Protein AF-A0A935WCQ6-F1 (afdb_monomer_lite)

Structure (mmCIF, N/CA/C/O backbone):
data_AF-A0A935WCQ6-F1
#
_entry.id   AF-A0A935WCQ6-F1
#
loop_
_atom_site.group_PDB
_atom_site.id
_atom_site.type_symbol
_atom_site.label_atom_id
_atom_site.label_alt_id
_atom_site.label_comp_id
_atom_site.label_asym_id
_atom_site.label_entity_id
_atom_site.label_seq_id
_atom_site.pdbx_PDB_ins_code
_atom_site.Cartn_x
_atom_site.Cartn_y
_atom_site.Cartn_z
_atom_site.occupancy
_atom_site.B_iso_or_equiv
_atom_site.auth_seq_id
_atom_site.auth_comp_id
_atom_site.auth_asym_id
_atom_site.auth_atom_id
_atom_site.pdbx_PDB_model_num
ATOM 1 N N . MET A 1 1 ? 9.610 4.036 -108.859 1.00 47.00 1 MET A N 1
ATOM 2 C CA . MET A 1 1 ? 9.163 5.292 -108.217 1.00 47.00 1 MET A CA 1
ATOM 3 C C . MET A 1 1 ? 10.356 5.907 -107.504 1.00 47.00 1 MET A C 1
ATOM 5 O O . MET A 1 1 ? 10.987 5.220 -106.716 1.00 47.00 1 MET A O 1
ATOM 9 N N . ARG A 1 2 ? 10.742 7.129 -107.886 1.00 39.44 2 ARG A N 1
ATOM 10 C CA . ARG A 1 2 ? 11.932 7.849 -107.408 1.00 39.44 2 ARG A CA 1
ATOM 11 C C . ARG A 1 2 ? 11.528 8.941 -106.408 1.00 39.44 2 ARG A C 1
ATOM 13 O O . ARG A 1 2 ? 10.610 9.684 -106.721 1.00 39.44 2 ARG A O 1
ATOM 20 N N . LEU A 1 3 ? 12.337 9.046 -105.345 1.00 42.44 3 LEU A N 1
ATOM 21 C CA . LEU A 1 3 ? 12.715 10.226 -104.543 1.00 42.44 3 LEU A CA 1
ATOM 22 C C . LEU A 1 3 ? 11.645 11.016 -103.767 1.00 42.44 3 LEU A C 1
ATOM 24 O O . LEU A 1 3 ? 10.505 11.129 -104.192 1.00 42.44 3 LEU A O 1
ATOM 28 N N . VAL A 1 4 ? 12.154 11.654 -102.695 1.00 43.22 4 VAL A N 1
ATOM 29 C CA . VAL A 1 4 ? 11.660 12.796 -101.887 1.00 43.22 4 VAL A CA 1
ATOM 30 C C . VAL A 1 4 ? 11.284 12.385 -100.444 1.00 43.22 4 VAL A C 1
ATOM 32 O O . VAL A 1 4 ? 10.515 11.452 -100.288 1.00 43.22 4 VAL A O 1
ATOM 35 N N . THR A 1 5 ? 11.686 12.990 -99.313 1.00 46.62 5 THR A N 1
ATOM 36 C CA . THR A 1 5 ? 12.602 14.081 -98.897 1.00 46.62 5 THR A CA 1
ATOM 37 C C . THR A 1 5 ? 12.505 14.165 -97.348 1.00 46.62 5 THR A C 1
ATOM 39 O O . THR A 1 5 ? 11.474 13.788 -96.796 1.00 46.62 5 THR A O 1
ATOM 42 N N . ARG A 1 6 ? 13.516 14.776 -96.695 1.00 51.84 6 ARG A N 1
ATOM 43 C CA . ARG A 1 6 ? 13.564 15.379 -95.324 1.00 51.84 6 ARG A CA 1
ATOM 44 C C . ARG A 1 6 ? 14.013 14.428 -94.209 1.00 51.84 6 ARG A C 1
ATOM 46 O O . ARG A 1 6 ? 13.326 13.468 -93.915 1.00 51.84 6 ARG A O 1
ATOM 53 N N . LEU A 1 7 ? 15.180 14.553 -93.572 1.00 44.31 7 LEU A N 1
ATOM 54 C CA . LEU A 1 7 ? 16.045 15.684 -93.183 1.00 44.31 7 LEU A CA 1
ATOM 55 C C . LEU A 1 7 ? 15.440 16.610 -92.106 1.00 44.31 7 LEU A C 1
ATOM 57 O O . LEU A 1 7 ? 14.560 17.412 -92.399 1.00 44.31 7 LEU A O 1
ATOM 61 N N . ALA A 1 8 ? 16.045 16.478 -90.915 1.00 43.50 8 ALA A N 1
ATOM 62 C CA . ALA A 1 8 ? 16.167 17.378 -89.760 1.00 43.50 8 ALA A CA 1
ATOM 63 C C . ALA A 1 8 ? 14.937 17.733 -88.904 1.00 43.50 8 ALA A C 1
ATOM 65 O O . ALA A 1 8 ? 13.978 18.317 -89.387 1.00 43.50 8 ALA A O 1
ATOM 66 N N . LEU A 1 9 ? 15.072 17.487 -87.593 1.00 44.53 9 LEU A N 1
ATOM 67 C CA . LEU A 1 9 ? 14.986 18.456 -86.476 1.00 44.53 9 LEU A CA 1
ATOM 68 C C . LEU A 1 9 ? 15.260 17.656 -85.180 1.00 44.53 9 LEU A C 1
ATOM 70 O O . LEU A 1 9 ? 14.560 16.700 -84.881 1.00 44.53 9 LEU A O 1
ATOM 74 N N . ALA A 1 10 ? 16.446 17.771 -84.583 1.00 42.38 10 ALA A N 1
ATOM 75 C CA . ALA A 1 10 ? 16.829 18.787 -83.598 1.00 42.38 10 ALA A CA 1
ATOM 76 C C . ALA A 1 10 ? 16.106 18.639 -82.244 1.00 42.38 10 ALA A C 1
ATOM 78 O O . ALA A 1 10 ? 14.912 18.886 -82.143 1.00 42.38 10 ALA A O 1
ATOM 79 N N . GLY A 1 11 ? 16.898 18.343 -81.208 1.00 40.44 11 GLY A N 1
ATOM 80 C CA . GLY A 1 11 ? 16.643 18.756 -79.827 1.00 40.44 11 GLY A CA 1
ATOM 81 C C . GLY A 1 11 ? 15.703 17.871 -79.008 1.00 40.44 11 GLY A C 1
ATOM 82 O O . GLY A 1 11 ? 14.494 17.950 -79.145 1.00 40.44 11 GLY A O 1
ATOM 83 N N . LEU A 1 12 ? 16.250 17.119 -78.055 1.00 43.12 12 LEU A N 1
ATOM 84 C CA . LEU A 1 12 ? 16.335 17.577 -76.663 1.00 43.12 12 LEU A CA 1
ATOM 85 C C . LEU A 1 12 ? 17.123 16.536 -75.858 1.00 43.12 12 LEU A C 1
ATOM 87 O O . LEU A 1 12 ? 16.772 15.359 -75.820 1.00 43.12 12 LEU A O 1
ATOM 91 N N . VAL A 1 13 ? 18.191 16.979 -75.203 1.00 50.28 13 VAL A N 1
ATOM 92 C CA . VAL A 1 13 ? 18.838 16.214 -74.138 1.00 50.28 13 VAL A CA 1
ATOM 93 C C . VAL A 1 13 ? 17.890 16.244 -72.942 1.00 50.28 13 VAL A C 1
ATOM 95 O O . VAL A 1 13 ? 17.710 17.289 -72.325 1.00 50.28 13 VAL A O 1
ATOM 98 N N . LEU A 1 14 ? 17.271 15.111 -72.623 1.00 46.47 14 LEU A N 1
ATOM 99 C CA . LEU A 1 14 ? 16.575 14.894 -71.357 1.00 46.47 14 LEU A CA 1
ATOM 100 C C . LEU A 1 14 ? 17.285 13.747 -70.648 1.00 46.47 14 LEU A C 1
ATOM 102 O O . LEU A 1 14 ? 17.158 12.580 -71.011 1.00 46.47 14 LEU A O 1
ATOM 106 N N . ALA A 1 15 ? 18.108 14.130 -69.674 1.00 45.75 15 ALA A N 1
ATOM 107 C CA . ALA A 1 15 ? 18.759 13.222 -68.750 1.00 45.75 15 ALA A CA 1
ATOM 108 C C . ALA A 1 15 ? 17.712 12.319 -68.066 1.00 45.75 15 ALA A C 1
ATOM 110 O O . ALA A 1 15 ? 16.635 12.806 -67.707 1.00 45.75 15 ALA A O 1
ATOM 111 N N . PRO A 1 16 ? 18.003 11.026 -67.849 1.00 48.78 16 PRO A N 1
ATOM 112 C CA . PRO A 1 16 ? 17.123 10.175 -67.072 1.00 48.78 16 PRO A CA 1
ATOM 113 C C . PRO A 1 16 ? 17.137 10.653 -65.617 1.00 48.78 16 PRO A C 1
ATOM 115 O O . PRO A 1 16 ? 18.138 10.537 -64.912 1.00 48.78 16 PRO A O 1
ATOM 118 N N . LEU A 1 17 ? 15.999 11.190 -65.176 1.00 50.97 17 LEU A N 1
ATOM 119 C CA . LEU A 1 17 ? 15.631 11.277 -63.769 1.00 50.97 17 LEU A CA 1
ATOM 120 C C . LEU A 1 17 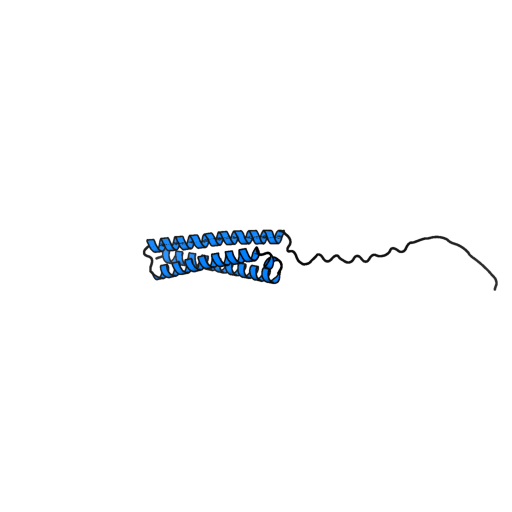? 15.726 9.866 -63.183 1.00 50.97 17 LEU A C 1
ATOM 122 O O . LEU A 1 17 ? 14.844 9.030 -63.376 1.00 50.97 17 LEU A O 1
ATOM 126 N N . THR A 1 18 ? 16.817 9.589 -62.477 1.00 55.66 18 THR A N 1
ATOM 127 C CA . THR A 1 18 ? 16.910 8.442 -61.582 1.00 55.66 18 THR A CA 1
ATOM 128 C C . THR A 1 18 ? 15.882 8.646 -60.480 1.00 55.66 18 THR A C 1
ATOM 130 O O . THR A 1 18 ? 16.094 9.409 -59.538 1.00 55.66 18 THR A O 1
ATOM 133 N N . LEU A 1 19 ? 14.740 7.984 -60.641 1.00 47.97 19 LEU A N 1
ATOM 134 C CA . LEU A 1 19 ? 13.697 7.850 -59.641 1.00 47.97 19 LEU A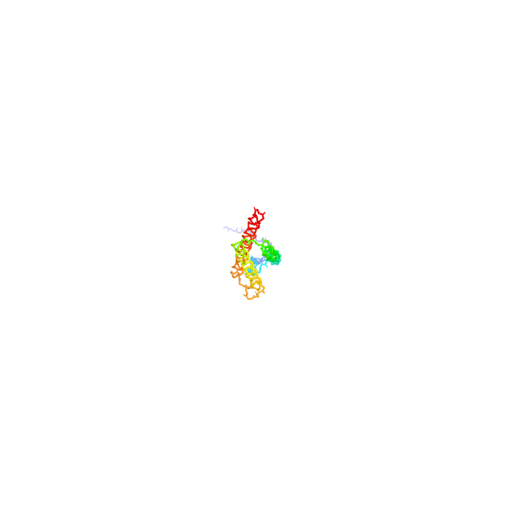 CA 1
ATOM 135 C C . LEU A 1 19 ? 14.279 7.036 -58.475 1.00 47.97 19 LEU A C 1
ATOM 137 O O . LEU A 1 19 ? 14.192 5.810 -58.440 1.00 47.97 19 LEU A O 1
ATOM 141 N N . ALA A 1 20 ? 14.943 7.714 -57.540 1.00 50.53 20 ALA A N 1
ATOM 142 C CA . ALA A 1 20 ? 15.298 7.124 -56.263 1.00 50.53 20 ALA A CA 1
ATOM 143 C C . ALA A 1 20 ? 13.987 6.798 -55.541 1.00 50.53 20 ALA A C 1
ATOM 145 O O . ALA A 1 20 ? 13.269 7.686 -55.080 1.00 50.53 20 ALA A O 1
ATOM 146 N N . ALA A 1 21 ? 13.654 5.509 -55.507 1.00 51.94 21 ALA A N 1
ATOM 147 C CA . ALA A 1 21 ? 12.584 4.961 -54.700 1.00 51.94 21 ALA A CA 1
ATOM 148 C C . ALA A 1 21 ? 12.773 5.431 -53.250 1.00 51.94 21 ALA A C 1
ATOM 150 O O . ALA A 1 21 ? 13.668 4.969 -52.540 1.00 51.94 21 ALA A O 1
ATOM 151 N N . GLN A 1 22 ? 11.938 6.379 -52.826 1.00 51.25 22 GLN A N 1
ATOM 152 C CA . GLN A 1 22 ? 11.828 6.793 -51.437 1.00 51.25 22 GLN A CA 1
ATOM 153 C C . GLN A 1 22 ? 11.283 5.599 -50.653 1.00 51.25 22 GLN A C 1
ATOM 155 O O . GLN A 1 22 ? 10.083 5.333 -50.644 1.00 51.25 22 GLN A O 1
ATOM 160 N N . ARG A 1 23 ? 12.184 4.828 -50.038 1.00 51.94 23 ARG A N 1
ATOM 161 C CA . ARG A 1 23 ? 11.817 3.854 -49.013 1.00 51.94 23 ARG A CA 1
ATOM 162 C C . ARG A 1 23 ? 11.184 4.642 -47.860 1.00 51.94 23 ARG A C 1
ATOM 164 O O . ARG A 1 23 ? 11.864 5.520 -47.328 1.00 51.94 23 ARG A O 1
ATOM 171 N N . PRO A 1 24 ? 9.924 4.376 -47.471 1.00 53.94 24 PRO A N 1
ATOM 172 C CA . PRO A 1 24 ? 9.376 4.968 -46.263 1.00 53.94 24 PRO A CA 1
ATOM 173 C C . PRO A 1 24 ? 10.255 4.521 -45.096 1.00 53.94 24 PRO A C 1
ATOM 175 O O . PRO A 1 24 ? 10.439 3.328 -44.855 1.00 53.94 24 PRO A O 1
ATOM 178 N N . VAL A 1 25 ? 10.867 5.492 -44.426 1.00 60.12 25 VAL A N 1
ATOM 179 C CA . VAL A 1 25 ? 11.654 5.274 -43.217 1.00 60.12 25 VAL A CA 1
ATOM 180 C C . VAL A 1 25 ? 10.666 4.838 -42.140 1.00 60.12 25 VAL A C 1
ATOM 182 O O . VAL A 1 25 ? 9.955 5.660 -41.572 1.00 60.12 25 VAL A O 1
ATOM 185 N N . THR A 1 26 ? 10.562 3.532 -41.904 1.00 62.56 26 THR A N 1
ATOM 186 C CA . THR A 1 26 ? 9.892 2.982 -40.722 1.00 62.56 26 THR A CA 1
ATOM 187 C C . THR A 1 26 ? 10.566 3.576 -39.483 1.00 62.56 26 THR A C 1
ATOM 189 O O . THR A 1 26 ? 11.770 3.360 -39.313 1.00 62.56 26 THR A O 1
ATOM 192 N N . PRO A 1 27 ? 9.856 4.334 -38.626 1.00 60.44 27 PRO A N 1
ATOM 193 C CA . PRO A 1 27 ? 10.427 4.790 -37.368 1.00 60.44 27 PRO A CA 1
ATOM 194 C C . PRO A 1 27 ? 10.791 3.572 -36.500 1.00 60.44 27 PRO A C 1
ATOM 196 O O . PRO A 1 27 ? 10.082 2.561 -36.541 1.00 60.44 27 PRO A O 1
ATOM 199 N N . PRO A 1 28 ? 11.897 3.628 -35.736 1.00 56.25 28 PRO A N 1
ATOM 200 C CA . PRO A 1 28 ? 12.336 2.511 -34.912 1.00 56.25 28 PRO A CA 1
ATOM 201 C C . PRO A 1 28 ? 11.271 2.192 -33.858 1.00 56.25 28 PRO A C 1
ATOM 203 O O . PRO A 1 28 ? 10.960 2.997 -32.981 1.00 56.25 28 PRO A O 1
ATOM 206 N N . ALA A 1 29 ? 10.695 0.996 -33.953 1.00 59.66 29 ALA A N 1
ATOM 207 C CA . ALA A 1 29 ? 9.843 0.431 -32.923 1.00 59.66 29 ALA A CA 1
ATOM 208 C C . ALA A 1 29 ? 10.717 0.090 -31.708 1.00 59.66 29 ALA A C 1
ATOM 210 O O . ALA A 1 29 ? 11.510 -0.844 -31.772 1.00 59.66 29 ALA A O 1
ATOM 211 N N . GLY A 1 30 ? 10.598 0.835 -30.606 1.00 59.53 30 GLY A N 1
ATOM 212 C CA . GLY A 1 30 ? 11.311 0.446 -29.385 1.00 59.53 30 GLY A CA 1
ATOM 213 C C . GLY A 1 30 ? 11.304 1.412 -28.208 1.00 59.53 30 GLY A C 1
ATOM 214 O O . GLY A 1 30 ? 11.590 0.969 -27.105 1.00 59.53 30 GLY A O 1
ATOM 215 N N . GLN A 1 31 ? 10.956 2.689 -28.381 1.00 57.12 31 GLN A N 1
ATOM 216 C CA . GLN A 1 31 ? 10.939 3.637 -27.260 1.00 57.12 31 GLN A CA 1
ATOM 217 C C . GLN A 1 31 ? 9.538 4.229 -27.077 1.00 57.12 31 GLN A C 1
ATOM 219 O O . GLN A 1 31 ? 9.000 4.790 -28.036 1.00 57.12 31 GLN A O 1
ATOM 224 N N . PRO A 1 32 ? 8.911 4.087 -25.890 1.00 61.03 32 PRO A N 1
ATOM 225 C CA . PRO A 1 32 ? 7.719 4.861 -25.580 1.00 61.03 32 PRO A CA 1
ATOM 226 C C . PRO A 1 32 ? 8.083 6.354 -25.650 1.00 61.03 32 PRO A C 1
ATOM 228 O O . PRO A 1 32 ? 9.182 6.733 -25.234 1.00 61.03 32 PRO A O 1
ATOM 231 N N . PRO A 1 33 ? 7.211 7.212 -26.207 1.00 69.00 33 PRO A N 1
ATOM 232 C CA . PRO A 1 33 ? 7.483 8.642 -26.273 1.00 69.00 33 PRO A CA 1
ATOM 233 C C . PRO A 1 33 ? 7.715 9.178 -24.855 1.00 69.00 33 PRO A C 1
ATOM 235 O O . PRO A 1 33 ? 7.044 8.750 -23.919 1.00 69.00 33 PRO A O 1
ATOM 238 N N . ALA A 1 34 ? 8.639 10.128 -24.680 1.00 71.69 34 ALA A N 1
ATOM 239 C CA . ALA A 1 34 ? 9.007 10.676 -23.364 1.00 71.69 34 ALA A CA 1
ATOM 240 C C . ALA A 1 34 ? 7.796 11.154 -22.525 1.00 71.69 34 ALA A C 1
ATOM 242 O O . ALA A 1 34 ? 7.824 11.118 -21.296 1.00 71.69 34 ALA A O 1
ATOM 243 N N . GLN A 1 35 ? 6.697 11.538 -23.184 1.00 76.81 35 GLN A N 1
ATOM 244 C CA . GLN A 1 35 ? 5.417 11.867 -22.547 1.00 76.81 35 GLN A CA 1
ATOM 245 C C . GLN A 1 35 ? 4.770 10.687 -21.802 1.00 76.81 35 GLN A C 1
ATOM 247 O O . GLN A 1 35 ? 4.192 10.880 -20.736 1.00 76.81 35 GLN A O 1
ATOM 252 N N . GLU A 1 36 ? 4.871 9.467 -22.326 1.00 77.94 36 GLU A N 1
ATOM 253 C CA . GLU A 1 36 ? 4.267 8.272 -21.728 1.00 77.94 36 GLU A CA 1
ATOM 254 C C . GLU A 1 36 ? 5.020 7.842 -20.460 1.00 77.94 36 GLU A C 1
ATOM 256 O O . GLU A 1 36 ? 4.406 7.439 -19.473 1.00 77.94 36 GLU A O 1
ATOM 261 N N . GLN A 1 37 ? 6.349 8.000 -20.441 1.00 75.50 37 GLN A N 1
ATOM 262 C CA . GLN A 1 37 ? 7.152 7.806 -19.227 1.00 75.50 37 GLN A CA 1
ATOM 263 C C . GLN A 1 37 ? 6.799 8.828 -18.140 1.00 75.50 37 GLN A C 1
ATOM 265 O O . GLN A 1 37 ? 6.629 8.445 -16.983 1.00 75.50 37 GLN A O 1
ATOM 270 N N . ALA A 1 38 ? 6.622 10.102 -18.504 1.00 81.81 38 ALA A N 1
ATOM 271 C CA . ALA A 1 38 ? 6.232 11.140 -17.551 1.00 81.81 38 ALA A CA 1
ATOM 272 C C . ALA A 1 38 ? 4.847 10.871 -16.929 1.00 81.81 38 ALA A C 1
ATOM 274 O O . ALA A 1 38 ? 4.693 10.945 -15.711 1.00 81.81 38 ALA A O 1
ATOM 275 N N . GLN A 1 39 ? 3.853 10.479 -17.736 1.00 83.75 39 GLN A N 1
ATOM 276 C CA . GLN A 1 39 ? 2.516 10.128 -17.234 1.00 83.75 39 GLN A CA 1
ATOM 277 C C . GLN A 1 39 ? 2.524 8.893 -16.326 1.00 83.75 39 GLN A C 1
ATOM 279 O O . GLN A 1 39 ? 1.795 8.851 -15.335 1.00 83.75 39 GLN A O 1
ATOM 284 N N . ARG A 1 40 ? 3.341 7.878 -16.636 1.00 79.12 40 ARG A N 1
ATOM 285 C CA . ARG A 1 40 ? 3.51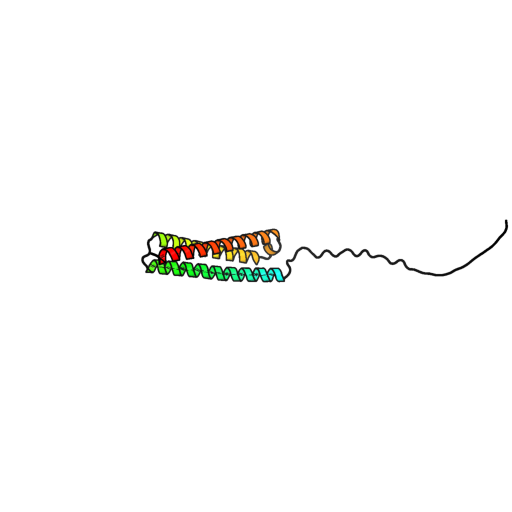9 6.716 -15.750 1.00 79.12 40 ARG A CA 1
ATOM 286 C C . ARG A 1 40 ? 4.088 7.131 -14.395 1.00 79.12 40 ARG A C 1
ATOM 288 O O . ARG A 1 40 ? 3.564 6.719 -13.365 1.00 79.12 40 ARG A O 1
ATOM 295 N N . MET A 1 41 ? 5.115 7.979 -14.397 1.00 82.81 41 MET A N 1
ATOM 296 C CA . MET A 1 41 ? 5.746 8.461 -13.167 1.00 82.81 41 MET A CA 1
ATOM 297 C C . MET A 1 41 ? 4.776 9.271 -12.301 1.00 82.81 41 MET A C 1
ATOM 299 O O . MET A 1 41 ? 4.751 9.103 -11.085 1.00 82.81 41 MET A O 1
ATOM 303 N N . GLN A 1 42 ? 3.927 10.090 -12.923 1.00 86.81 42 GLN A N 1
ATOM 304 C CA . GLN A 1 42 ? 2.890 10.830 -12.209 1.00 86.81 42 GLN A CA 1
ATOM 305 C C . GLN A 1 42 ? 1.858 9.894 -11.558 1.00 86.81 42 GLN A C 1
ATOM 307 O O . GLN A 1 42 ? 1.572 10.035 -10.371 1.00 86.81 42 GLN A O 1
ATOM 312 N N . ARG A 1 43 ? 1.363 8.884 -12.289 1.00 83.75 43 ARG A N 1
ATOM 313 C CA . ARG A 1 43 ? 0.438 7.880 -11.731 1.00 83.75 43 ARG A CA 1
ATOM 314 C C . ARG A 1 43 ? 1.049 7.100 -10.566 1.00 83.75 43 ARG A C 1
ATOM 316 O O . ARG A 1 43 ? 0.363 6.822 -9.586 1.00 83.75 43 ARG A O 1
ATOM 323 N N . LEU A 1 44 ? 2.338 6.765 -10.654 1.00 83.94 44 LEU A N 1
ATOM 324 C CA . LEU A 1 44 ? 3.070 6.107 -9.567 1.00 83.94 44 LEU A CA 1
ATOM 325 C C . LEU A 1 44 ? 3.092 6.968 -8.296 1.00 83.94 44 LEU A C 1
ATOM 327 O O . LEU A 1 44 ? 2.803 6.458 -7.215 1.00 83.94 44 LEU A O 1
ATOM 331 N N . GLN A 1 45 ? 3.371 8.268 -8.425 1.00 86.31 45 GLN A N 1
ATOM 332 C CA . GLN A 1 45 ? 3.370 9.188 -7.282 1.00 86.31 45 GLN A CA 1
ATOM 333 C C . GLN A 1 45 ? 1.987 9.315 -6.638 1.00 86.31 45 GLN A C 1
ATOM 335 O O . GLN A 1 45 ? 1.873 9.250 -5.415 1.00 86.31 45 GLN A O 1
ATOM 340 N N . GLU A 1 46 ? 0.933 9.459 -7.443 1.00 88.44 46 GLU A N 1
ATOM 341 C CA . GLU A 1 46 ? -0.444 9.539 -6.940 1.00 88.44 46 GLU A CA 1
ATOM 342 C C . GLU A 1 46 ? -0.831 8.272 -6.167 1.00 88.44 46 GLU A C 1
ATOM 344 O O . GLU A 1 46 ? -1.381 8.349 -5.068 1.00 88.44 46 GLU A O 1
ATOM 349 N N . MET A 1 47 ? -0.486 7.099 -6.701 1.00 86.12 47 MET A N 1
ATOM 350 C CA . MET A 1 47 ? -0.743 5.822 -6.039 1.00 86.12 47 MET A CA 1
ATOM 351 C C . MET A 1 47 ? -0.002 5.719 -4.698 1.00 86.12 47 MET A C 1
ATOM 353 O O . MET A 1 47 ? -0.593 5.307 -3.700 1.00 86.12 47 MET A O 1
ATOM 357 N N . GLN A 1 48 ? 1.263 6.151 -4.653 1.00 87.00 48 GLN A N 1
ATOM 358 C CA . GLN A 1 48 ? 2.070 6.139 -3.434 1.00 87.00 48 GLN A CA 1
ATOM 359 C C . GLN A 1 48 ? 1.447 7.016 -2.339 1.00 87.00 48 GLN A C 1
ATOM 361 O O . GLN A 1 48 ? 1.307 6.565 -1.202 1.00 87.00 48 GLN A O 1
ATOM 366 N N . GLN A 1 49 ? 0.996 8.225 -2.685 1.00 89.19 49 GLN A N 1
ATOM 367 C CA . GLN A 1 49 ? 0.316 9.115 -1.739 1.00 89.19 49 GLN A CA 1
ATOM 368 C C . GLN A 1 49 ? -0.963 8.482 -1.188 1.00 89.19 49 GLN A C 1
ATOM 370 O O . GLN A 1 49 ? -1.183 8.462 0.023 1.00 89.19 49 GLN A O 1
ATOM 375 N N . GLN A 1 50 ? -1.800 7.919 -2.060 1.00 89.06 50 GLN A N 1
ATOM 376 C CA . GLN A 1 50 ? -3.047 7.289 -1.629 1.00 89.06 50 GLN A CA 1
ATOM 377 C C . GLN A 1 50 ? -2.794 6.085 -0.702 1.00 89.06 50 GLN A C 1
ATOM 379 O O . GLN A 1 50 ? -3.519 5.897 0.275 1.00 89.06 50 GLN A O 1
ATOM 384 N N . MET A 1 51 ? -1.746 5.296 -0.959 1.00 90.88 51 MET A N 1
ATOM 385 C CA . MET A 1 51 ? -1.369 4.173 -0.099 1.00 90.88 51 MET A CA 1
ATOM 386 C C . MET A 1 51 ? -0.899 4.642 1.283 1.00 90.88 51 MET A C 1
ATOM 388 O O . MET A 1 51 ? -1.270 4.055 2.300 1.00 90.88 51 MET A O 1
ATOM 392 N N . GLU A 1 52 ? -0.106 5.713 1.349 1.00 90.19 52 GLU A N 1
ATOM 393 C CA . GLU A 1 52 ? 0.313 6.295 2.628 1.00 90.19 52 GLU A CA 1
ATOM 394 C C . GLU A 1 52 ? -0.884 6.781 3.447 1.00 90.19 52 GLU A C 1
ATOM 396 O O . GLU A 1 52 ? -0.963 6.499 4.646 1.00 90.19 52 GLU A O 1
ATOM 401 N N . HIS A 1 53 ? -1.858 7.410 2.789 1.00 90.75 53 HIS A N 1
ATOM 402 C CA . HIS A 1 53 ? -3.119 7.790 3.417 1.00 90.75 53 HIS A CA 1
ATOM 403 C C . HIS A 1 53 ? -3.913 6.582 3.939 1.00 90.75 53 HIS A C 1
ATOM 405 O O . HIS A 1 53 ? -4.439 6.642 5.052 1.00 90.75 53 HIS A O 1
ATOM 411 N N . LEU A 1 54 ? -4.003 5.480 3.185 1.00 90.44 54 LEU A N 1
ATOM 412 C CA . LEU A 1 54 ? -4.659 4.248 3.648 1.00 90.44 54 LEU A CA 1
ATOM 413 C C . LEU A 1 54 ? -3.979 3.699 4.912 1.00 90.44 54 LEU A C 1
ATOM 415 O O . LEU A 1 54 ? -4.650 3.458 5.917 1.00 90.44 54 LEU A O 1
ATOM 419 N N . VAL A 1 55 ? -2.652 3.541 4.895 1.00 90.50 55 VAL A N 1
ATOM 420 C CA . VAL A 1 55 ? -1.897 3.005 6.042 1.00 90.50 55 VAL A CA 1
ATOM 421 C C . VAL A 1 55 ? -2.111 3.863 7.290 1.00 90.50 55 VAL A C 1
ATOM 423 O O . VAL A 1 55 ? -2.402 3.326 8.361 1.00 90.50 55 VAL A O 1
ATOM 426 N N . GLN A 1 56 ? -2.029 5.189 7.155 1.00 91.81 56 GLN A N 1
ATOM 427 C CA . GLN A 1 56 ? -2.262 6.112 8.268 1.00 91.81 56 GLN A CA 1
ATOM 428 C C . GLN A 1 56 ? -3.680 5.979 8.837 1.00 91.81 56 GLN A C 1
ATOM 430 O O . GLN A 1 56 ? -3.842 5.817 10.050 1.00 91.81 56 GLN A O 1
ATOM 435 N N . ARG A 1 57 ? -4.709 5.969 7.977 1.00 89.94 57 ARG A N 1
ATOM 436 C CA . ARG A 1 57 ? -6.115 5.842 8.400 1.00 89.94 57 ARG A CA 1
ATOM 437 C C . ARG A 1 57 ? -6.391 4.538 9.147 1.00 89.94 57 ARG A C 1
ATOM 439 O O . ARG A 1 57 ? -7.106 4.538 10.158 1.00 89.94 57 ARG A O 1
ATOM 446 N N . VAL A 1 58 ? -5.822 3.428 8.680 1.00 89.44 58 VAL A N 1
ATOM 447 C CA . VAL A 1 58 ? -5.974 2.121 9.331 1.00 89.44 58 VAL A CA 1
ATOM 448 C C . VAL A 1 58 ? -5.314 2.126 10.713 1.00 89.44 58 VAL A C 1
ATOM 450 O O . VAL A 1 58 ? -5.955 1.743 11.693 1.00 89.44 58 VAL A O 1
ATOM 453 N N . GLN A 1 59 ? -4.090 2.649 10.831 1.00 89.31 59 GLN A N 1
ATOM 454 C CA . GLN A 1 59 ? -3.383 2.759 12.115 1.00 89.31 59 GLN A CA 1
ATOM 455 C C . GLN A 1 59 ? -4.106 3.663 13.119 1.00 89.31 59 GLN A C 1
ATOM 457 O O . GLN A 1 59 ? -4.191 3.355 14.309 1.00 89.31 59 GLN A O 1
ATOM 462 N N . GLU A 1 60 ? -4.640 4.797 12.669 1.00 89.06 60 GLU A N 1
ATOM 463 C CA . GLU A 1 60 ? -5.468 5.674 13.503 1.00 89.06 60 GLU A CA 1
ATOM 464 C C . GLU A 1 60 ? -6.721 4.965 14.010 1.00 89.06 60 GLU A C 1
ATOM 466 O O . GLU A 1 60 ? -7.078 5.085 15.182 1.00 89.06 60 GLU A O 1
ATOM 471 N N . THR A 1 61 ? -7.361 4.178 13.149 1.00 86.38 61 THR A N 1
ATOM 472 C CA . THR A 1 61 ? -8.580 3.447 13.504 1.00 86.38 61 THR A CA 1
ATOM 473 C C . THR A 1 61 ? -8.290 2.324 14.495 1.00 86.38 61 THR A C 1
ATOM 475 O O . THR A 1 61 ? -9.044 2.160 15.452 1.00 86.38 61 THR A O 1
ATOM 478 N N . ASN A 1 62 ? -7.168 1.616 14.346 1.00 87.12 62 ASN A N 1
ATOM 479 C CA . ASN A 1 62 ? -6.722 0.622 15.325 1.00 87.12 62 ASN A CA 1
ATOM 480 C C . ASN A 1 62 ? -6.461 1.250 16.694 1.00 87.12 62 ASN A C 1
ATOM 482 O O . ASN A 1 62 ? -7.011 0.780 17.691 1.00 87.12 62 ASN A O 1
ATOM 486 N N . ARG A 1 63 ? -5.732 2.371 16.742 1.00 86.62 63 ARG A N 1
ATOM 487 C CA . ARG A 1 63 ? -5.500 3.116 17.992 1.00 86.62 63 ARG A CA 1
ATOM 488 C C . ARG A 1 63 ? -6.806 3.567 18.644 1.00 86.62 63 ARG A C 1
ATOM 490 O O . ARG A 1 63 ? -6.968 3.456 19.857 1.00 86.62 63 ARG A O 1
ATOM 497 N N . TRP A 1 64 ? -7.761 4.045 17.852 1.00 86.81 64 TRP A N 1
ATOM 498 C CA . TRP A 1 64 ? -9.074 4.434 18.361 1.00 86.81 64 TRP A CA 1
ATOM 499 C C . TRP A 1 64 ? -9.866 3.235 18.917 1.00 86.81 64 TRP A C 1
ATOM 501 O O . TRP A 1 64 ? -10.422 3.329 20.012 1.00 86.81 64 TRP A O 1
ATOM 511 N N . MET A 1 65 ? -9.856 2.081 18.241 1.00 85.62 65 MET A N 1
ATOM 512 C CA . MET A 1 65 ? -10.501 0.850 18.732 1.00 85.62 65 MET A CA 1
ATOM 513 C C . MET A 1 65 ? -9.864 0.295 20.015 1.00 85.62 65 MET A C 1
ATOM 515 O O . MET A 1 65 ? -10.526 -0.322 20.862 1.00 85.62 65 MET A O 1
ATOM 519 N N . GLU A 1 66 ? -8.556 0.479 20.178 1.00 84.56 66 GLU A N 1
ATOM 520 C CA . GLU A 1 66 ? -7.852 0.133 21.411 1.00 84.56 66 GLU A CA 1
ATOM 521 C C . GLU A 1 66 ? -8.336 0.998 22.580 1.00 84.56 66 GLU A C 1
ATOM 523 O O . GLU A 1 66 ? -8.644 0.464 23.649 1.00 84.56 66 GLU A O 1
ATOM 528 N N . GLN A 1 67 ? -8.517 2.300 22.348 1.00 82.62 67 GLN A N 1
ATOM 529 C CA . GLN A 1 67 ? -9.010 3.244 23.354 1.00 82.62 67 GLN A CA 1
ATOM 530 C C . GLN A 1 67 ? -10.483 3.011 23.722 1.00 82.62 67 GLN A C 1
ATOM 532 O O . GLN A 1 67 ? -10.831 3.037 24.900 1.00 82.62 67 GLN A O 1
ATOM 537 N N . GLN A 1 68 ? -11.348 2.729 22.743 1.00 78.62 68 GLN A N 1
ATOM 538 C CA . GLN A 1 68 ? -12.803 2.625 22.942 1.00 78.62 68 GLN A CA 1
ATOM 539 C C . GLN A 1 68 ? -13.284 1.279 23.512 1.00 78.62 68 GLN A C 1
ATOM 541 O O . GLN A 1 68 ? -14.482 1.014 23.530 1.00 78.62 68 GLN A O 1
ATOM 546 N N . ARG A 1 69 ? -12.379 0.396 23.966 1.00 73.81 69 ARG A N 1
ATOM 547 C CA . ARG A 1 69 ? -12.728 -0.975 24.411 1.00 73.81 69 ARG A CA 1
ATOM 548 C C . ARG A 1 69 ? -13.643 -1.717 23.425 1.00 73.81 69 ARG A C 1
ATOM 550 O O . ARG A 1 69 ? -14.506 -2.490 23.832 1.00 73.81 69 ARG A O 1
ATOM 557 N N . THR A 1 70 ? -13.442 -1.486 22.128 1.00 79.25 70 THR A N 1
ATOM 558 C CA . THR A 1 70 ? -14.226 -2.122 21.070 1.00 79.25 70 THR A CA 1
ATOM 559 C C . THR A 1 70 ? -14.141 -3.646 21.176 1.00 79.25 70 THR A C 1
ATOM 561 O O . THR A 1 70 ? -13.114 -4.183 21.603 1.00 79.25 70 THR A O 1
ATOM 564 N N . GLN A 1 71 ? -15.209 -4.340 20.770 1.00 82.81 71 GLN A N 1
ATOM 565 C CA . GLN A 1 71 ? -15.264 -5.803 20.774 1.00 82.81 71 GLN A CA 1
ATOM 566 C C . GLN A 1 71 ? -14.034 -6.407 20.083 1.00 82.81 71 GLN A C 1
ATOM 568 O O . GLN A 1 71 ? -13.560 -5.904 19.058 1.00 82.81 71 GLN A O 1
ATOM 573 N N . GLU A 1 72 ? -13.535 -7.517 20.628 1.00 83.56 72 GLU A N 1
ATOM 574 C CA . GLU A 1 72 ? -12.304 -8.159 20.158 1.00 83.56 72 GLU A CA 1
ATOM 575 C C . GLU A 1 72 ? -12.358 -8.544 18.675 1.00 83.56 72 GLU A C 1
ATOM 577 O O . GLU A 1 72 ? -11.336 -8.455 17.992 1.00 83.56 72 GLU A O 1
ATOM 582 N N . GLN A 1 73 ? -13.547 -8.873 18.151 1.00 82.50 73 GLN A N 1
ATOM 583 C CA . GLN A 1 73 ? -13.735 -9.184 16.732 1.00 82.50 73 GLN A CA 1
ATOM 584 C C . GLN A 1 73 ? -13.331 -8.013 15.823 1.00 82.50 73 GLN A C 1
ATOM 586 O O . GLN A 1 73 ? -12.631 -8.212 14.835 1.00 82.50 73 GLN A O 1
ATOM 591 N N . PHE A 1 74 ? -13.702 -6.777 16.172 1.00 85.75 74 PHE A N 1
ATOM 592 C CA . PHE A 1 74 ? -13.406 -5.606 15.344 1.00 85.75 74 PHE A CA 1
ATOM 593 C C . PHE A 1 74 ? -11.929 -5.233 15.429 1.00 85.75 74 PHE A C 1
ATOM 595 O O . PHE A 1 74 ? -11.327 -4.857 14.428 1.00 85.75 74 PHE A O 1
ATOM 602 N N . ARG A 1 75 ? -11.312 -5.437 16.597 1.00 86.25 75 ARG A N 1
ATOM 603 C CA . ARG A 1 75 ? -9.862 -5.285 16.774 1.00 86.25 75 ARG A CA 1
ATOM 604 C C . ARG A 1 75 ? -9.075 -6.303 15.954 1.00 86.25 75 ARG A C 1
ATOM 606 O O . ARG A 1 75 ? -8.030 -5.962 15.408 1.00 86.25 75 ARG A O 1
ATOM 613 N N . ALA A 1 76 ? -9.556 -7.543 15.863 1.00 87.75 76 ALA A N 1
ATOM 614 C CA . ALA A 1 76 ? -8.932 -8.565 15.028 1.00 87.75 76 ALA A CA 1
ATOM 615 C C . ALA A 1 76 ? -8.971 -8.170 13.545 1.00 87.75 76 ALA A C 1
ATOM 617 O O . ALA A 1 76 ? -7.928 -8.199 12.892 1.00 87.75 76 ALA A O 1
ATOM 618 N N . VAL A 1 77 ? -10.129 -7.714 13.057 1.00 88.88 77 VAL A N 1
ATOM 619 C CA . VAL A 1 77 ? -10.277 -7.208 11.683 1.00 88.88 77 VAL A CA 1
ATOM 620 C C . VAL A 1 77 ? -9.373 -5.995 11.449 1.00 88.88 77 VAL A C 1
ATOM 622 O O . VAL A 1 77 ? -8.621 -5.974 10.482 1.00 88.88 77 VAL A O 1
ATOM 625 N N . GLY A 1 78 ? -9.350 -5.028 12.367 1.00 88.56 78 GLY A N 1
ATOM 626 C CA . GLY A 1 78 ? -8.481 -3.854 12.272 1.00 88.56 78 GLY A CA 1
ATOM 627 C C . GLY A 1 78 ? -6.992 -4.193 12.136 1.00 88.56 78 GLY A C 1
ATOM 628 O O . GLY A 1 78 ? -6.299 -3.652 11.271 1.00 88.56 78 GLY A O 1
ATOM 629 N N . ARG A 1 79 ? -6.489 -5.150 12.928 1.00 88.88 79 ARG A N 1
ATOM 630 C CA . ARG A 1 79 ? -5.099 -5.629 12.810 1.00 88.88 79 ARG A CA 1
ATOM 631 C C . ARG A 1 79 ? -4.827 -6.320 11.475 1.00 88.88 79 ARG A C 1
ATOM 633 O O . ARG A 1 79 ? -3.772 -6.103 10.887 1.00 88.88 79 ARG A O 1
ATOM 640 N N . GLN A 1 80 ? -5.763 -7.131 10.982 1.00 91.69 80 GLN A N 1
ATOM 641 C CA . GLN A 1 80 ? -5.631 -7.767 9.665 1.00 91.69 80 GLN A CA 1
ATOM 642 C C . GLN A 1 80 ? -5.568 -6.723 8.547 1.00 91.69 80 GLN A C 1
ATOM 644 O O . GLN A 1 80 ? -4.753 -6.840 7.634 1.00 91.69 80 GLN A O 1
ATOM 649 N N . MET A 1 81 ? -6.376 -5.669 8.648 1.00 90.81 81 MET A N 1
ATOM 650 C CA . MET A 1 81 ? -6.368 -4.568 7.690 1.00 90.81 81 MET A CA 1
ATOM 651 C C . MET A 1 81 ? -5.050 -3.792 7.704 1.00 90.81 81 MET A C 1
ATOM 653 O O . MET A 1 81 ? -4.549 -3.418 6.648 1.00 90.81 81 MET A O 1
ATOM 657 N N . GLU A 1 82 ? -4.451 -3.590 8.878 1.00 90.12 82 GLU A N 1
ATOM 658 C CA . GLU A 1 82 ? -3.143 -2.936 9.005 1.00 90.12 82 GLU A CA 1
ATOM 659 C C . GLU A 1 82 ? -2.026 -3.762 8.362 1.00 90.12 82 GLU A C 1
ATOM 661 O O . GLU A 1 82 ? -1.185 -3.230 7.630 1.00 90.12 82 GLU A O 1
ATOM 666 N N . GLN A 1 83 ? -2.049 -5.077 8.587 1.00 92.62 83 GLN A N 1
ATOM 667 C CA . GLN A 1 83 ? -1.120 -6.009 7.954 1.00 92.62 83 GLN A CA 1
ATOM 668 C C . GLN A 1 83 ? -1.277 -5.995 6.429 1.00 92.62 83 GLN A C 1
ATOM 670 O O . GLN A 1 83 ? -0.280 -5.875 5.717 1.00 92.62 83 GLN A O 1
ATOM 675 N N . ALA A 1 84 ? -2.515 -6.042 5.930 1.00 91.3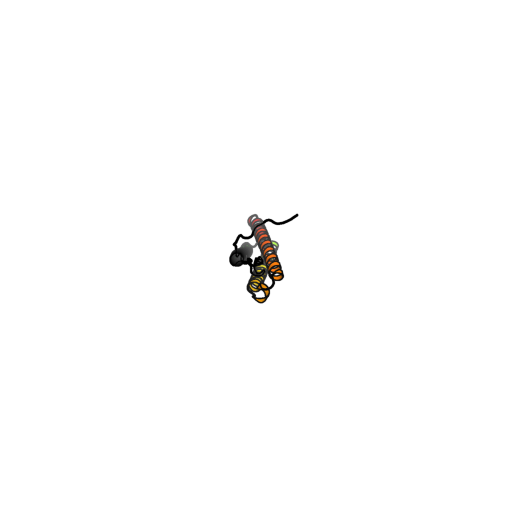1 84 ALA A N 1
ATOM 676 C CA . ALA A 1 84 ? -2.806 -5.996 4.500 1.00 91.31 84 ALA A CA 1
ATOM 677 C C . ALA A 1 84 ? -2.341 -4.678 3.857 1.00 91.31 84 ALA A C 1
ATOM 679 O O . ALA A 1 84 ? -1.660 -4.708 2.833 1.00 91.31 84 ALA A O 1
ATOM 680 N N . ALA A 1 85 ? -2.626 -3.527 4.476 1.00 90.62 85 ALA A N 1
ATOM 681 C CA . ALA A 1 85 ? -2.185 -2.222 3.979 1.00 90.62 85 ALA A CA 1
ATOM 682 C C . ALA A 1 85 ? -0.649 -2.118 3.929 1.00 90.62 85 ALA A C 1
ATOM 684 O O . ALA A 1 85 ? -0.075 -1.660 2.940 1.00 90.62 85 ALA A O 1
ATOM 685 N N . THR A 1 86 ? 0.037 -2.622 4.959 1.00 91.38 86 THR A N 1
ATOM 686 C CA . THR A 1 86 ? 1.509 -2.668 5.002 1.00 91.38 86 THR A CA 1
ATOM 687 C C . THR A 1 86 ? 2.081 -3.566 3.901 1.00 91.38 86 THR A C 1
ATOM 689 O O . THR A 1 86 ? 3.063 -3.214 3.237 1.00 91.38 86 THR A O 1
ATOM 692 N N . GLN A 1 87 ? 1.457 -4.722 3.668 1.00 93.56 87 GLN A N 1
ATOM 693 C CA . GLN A 1 87 ? 1.866 -5.644 2.615 1.00 93.56 87 GLN A CA 1
ATOM 694 C C . GLN A 1 87 ? 1.662 -5.034 1.221 1.00 93.56 87 GLN A C 1
ATOM 696 O O . GLN A 1 87 ? 2.574 -5.096 0.398 1.00 93.56 87 GLN A O 1
ATOM 701 N N . LEU A 1 88 ? 0.520 -4.386 0.970 1.00 93.06 88 LEU A N 1
ATOM 702 C CA . LEU A 1 88 ? 0.246 -3.708 -0.300 1.00 93.06 88 LEU A CA 1
ATOM 703 C C . LEU A 1 88 ? 1.246 -2.582 -0.572 1.00 93.06 88 LEU A C 1
ATOM 705 O O . LEU A 1 88 ? 1.800 -2.521 -1.670 1.00 93.06 88 LEU A O 1
ATOM 709 N N . ARG A 1 89 ? 1.561 -1.753 0.434 1.00 91.88 89 ARG A N 1
ATOM 710 C CA . ARG A 1 89 ? 2.615 -0.731 0.324 1.00 91.88 89 ARG A CA 1
ATOM 711 C C . ARG A 1 89 ? 3.954 -1.345 -0.083 1.00 91.88 89 ARG A C 1
ATOM 713 O O . ARG A 1 89 ? 4.648 -0.808 -0.943 1.00 91.88 89 ARG A O 1
ATOM 720 N N . THR A 1 90 ? 4.301 -2.489 0.503 1.00 93.75 90 THR A N 1
ATOM 721 C CA . THR A 1 90 ? 5.545 -3.205 0.186 1.00 93.75 90 THR A CA 1
ATOM 722 C C . THR A 1 90 ? 5.560 -3.685 -1.266 1.00 93.75 90 THR A C 1
ATOM 724 O O . THR A 1 90 ? 6.563 -3.509 -1.956 1.00 93.75 90 THR A O 1
ATOM 727 N N . MET A 1 91 ? 4.451 -4.249 -1.757 1.00 93.00 91 MET A N 1
ATOM 728 C CA . MET A 1 91 ? 4.344 -4.694 -3.151 1.00 93.00 91 MET A CA 1
ATOM 729 C C . MET A 1 91 ? 4.432 -3.520 -4.132 1.00 93.00 91 MET A C 1
ATOM 731 O O . MET A 1 91 ? 5.158 -3.612 -5.119 1.00 93.00 91 MET A O 1
ATOM 735 N N . GLN A 1 92 ? 3.767 -2.398 -3.843 1.00 90.56 92 GLN A N 1
ATOM 736 C CA . GLN A 1 92 ? 3.835 -1.200 -4.688 1.00 90.56 92 GLN A CA 1
ATOM 737 C C . GLN A 1 92 ? 5.267 -0.664 -4.802 1.00 90.56 92 GLN A C 1
ATOM 739 O O . GLN A 1 92 ? 5.736 -0.397 -5.906 1.00 90.56 92 GLN A O 1
ATOM 744 N N . GLN A 1 93 ? 5.999 -0.595 -3.686 1.00 90.81 93 GLN A N 1
ATOM 745 C CA . GLN A 1 93 ? 7.408 -0.190 -3.691 1.00 90.81 93 GLN A CA 1
ATOM 746 C C . GLN A 1 93 ? 8.296 -1.147 -4.497 1.00 90.81 93 GLN A C 1
ATOM 748 O O . GLN A 1 93 ? 9.255 -0.714 -5.131 1.00 90.81 93 GLN A O 1
ATOM 753 N N . GLN A 1 94 ? 8.013 -2.452 -4.468 1.00 92.12 94 GLN A N 1
ATOM 754 C CA . GLN A 1 94 ? 8.757 -3.430 -5.266 1.00 92.12 94 GLN A CA 1
ATOM 755 C C . GLN A 1 94 ? 8.490 -3.253 -6.762 1.00 92.12 94 GLN A C 1
ATOM 757 O O . GLN A 1 94 ? 9.441 -3.220 -7.540 1.00 92.12 94 GLN A O 1
ATOM 762 N N . VAL A 1 95 ? 7.226 -3.086 -7.157 1.00 90.81 95 VAL A N 1
ATOM 763 C CA . VAL A 1 95 ? 6.840 -2.830 -8.553 1.00 90.81 95 VAL A CA 1
ATOM 764 C C . VAL A 1 95 ? 7.478 -1.543 -9.069 1.00 90.81 95 VAL A C 1
ATOM 766 O O . VAL A 1 95 ? 8.034 -1.530 -10.163 1.00 90.81 95 VAL A O 1
ATOM 769 N N . GLU A 1 96 ? 7.495 -0.485 -8.261 1.00 87.44 96 GLU A N 1
ATOM 770 C CA . GLU A 1 96 ? 8.143 0.779 -8.613 1.00 87.44 96 GLU A CA 1
ATOM 771 C C . GLU A 1 96 ? 9.655 0.616 -8.844 1.00 87.44 96 GLU A C 1
ATOM 773 O O . GLU A 1 96 ? 10.186 1.106 -9.841 1.00 87.44 96 GLU A O 1
ATOM 778 N N . ARG A 1 97 ? 10.354 -0.133 -7.979 1.00 89.31 97 ARG A N 1
ATOM 779 C CA . ARG A 1 97 ? 11.783 -0.442 -8.177 1.00 89.31 97 ARG A CA 1
ATOM 780 C C . ARG A 1 97 ? 12.023 -1.235 -9.459 1.00 89.31 97 ARG A C 1
ATOM 782 O O . ARG A 1 97 ? 12.991 -0.959 -10.159 1.00 89.31 97 ARG A O 1
ATOM 789 N N . LEU A 1 98 ? 11.146 -2.189 -9.775 1.00 89.31 98 LEU A N 1
ATOM 790 C CA . LEU A 1 98 ? 11.231 -2.977 -11.007 1.00 89.31 98 LEU A CA 1
ATOM 791 C C . LEU A 1 98 ? 10.969 -2.122 -12.254 1.00 89.31 98 LEU A C 1
ATOM 793 O O . LEU A 1 98 ? 11.613 -2.336 -13.275 1.00 89.31 98 LEU A O 1
ATOM 797 N N . HIS A 1 99 ? 10.091 -1.121 -12.174 1.00 83.94 99 HIS A N 1
ATOM 798 C CA . HIS A 1 99 ? 9.888 -0.156 -13.260 1.00 83.94 99 HIS A CA 1
ATOM 799 C C . HIS A 1 99 ? 11.110 0.731 -13.516 1.00 83.94 99 HIS A C 1
ATOM 801 O O . HIS A 1 99 ? 11.346 1.128 -14.654 1.00 83.94 99 HIS A O 1
ATOM 807 N N . GLN A 1 100 ? 11.875 1.056 -12.473 1.00 83.44 100 GLN A N 1
ATOM 808 C CA . GLN A 1 100 ? 13.103 1.849 -12.584 1.00 83.44 100 GLN A CA 1
ATOM 809 C C . GLN A 1 100 ? 14.315 1.007 -13.016 1.00 83.44 100 GLN A C 1
ATOM 811 O O . GLN A 1 100 ? 15.369 1.564 -13.327 1.00 83.44 100 GLN A O 1
ATOM 816 N N . ASP A 1 101 ? 14.179 -0.322 -13.056 1.00 86.06 101 ASP A N 1
ATOM 817 C CA . ASP A 1 101 ? 15.245 -1.220 -13.480 1.00 86.06 101 ASP A CA 1
ATOM 818 C C . ASP A 1 101 ? 15.445 -1.133 -15.011 1.00 86.06 101 ASP A C 1
ATOM 820 O O . ASP A 1 101 ? 14.524 -1.428 -15.791 1.00 86.06 101 ASP A O 1
ATOM 824 N N . PRO A 1 102 ? 16.645 -0.750 -15.488 1.00 78.25 102 PRO A N 1
ATOM 825 C CA . PRO A 1 102 ? 16.935 -0.658 -16.916 1.00 78.25 102 PRO A CA 1
ATOM 826 C C . PRO A 1 102 ? 16.864 -2.016 -17.631 1.00 78.25 102 PRO A C 1
ATOM 828 O O . PRO A 1 102 ? 16.592 -2.054 -18.831 1.00 78.25 102 PRO A O 1
ATOM 831 N N . THR A 1 103 ? 17.066 -3.131 -16.919 1.00 81.75 103 THR A N 1
ATOM 832 C CA . THR A 1 103 ? 16.966 -4.485 -17.489 1.00 81.75 103 THR A CA 1
ATOM 833 C C . THR A 1 103 ? 15.525 -4.880 -17.800 1.00 81.75 103 THR A C 1
ATOM 835 O O . THR A 1 103 ? 15.282 -5.637 -18.738 1.00 81.75 103 THR A O 1
ATOM 838 N N . VAL A 1 104 ? 14.565 -4.332 -17.052 1.00 79.81 104 VAL A N 1
ATOM 839 C CA . VAL A 1 104 ? 13.130 -4.543 -17.269 1.00 79.81 104 VAL A CA 1
ATOM 840 C C . VAL A 1 104 ? 12.580 -3.537 -18.274 1.00 79.81 104 VAL A C 1
ATOM 842 O O . VAL A 1 104 ? 11.770 -3.895 -19.121 1.00 79.81 104 VAL A O 1
ATOM 845 N N . SER A 1 105 ? 13.084 -2.301 -18.251 1.00 71.50 105 SER A N 1
ATOM 846 C CA . SER A 1 105 ? 12.674 -1.234 -19.173 1.00 71.50 105 SER A CA 1
ATOM 847 C C . SER A 1 105 ? 12.958 -1.542 -20.652 1.00 71.50 105 SER A C 1
ATOM 849 O O . SER A 1 105 ? 12.307 -0.983 -21.534 1.00 71.50 105 SER A O 1
ATOM 851 N N . GLY A 1 106 ? 13.928 -2.418 -20.934 1.00 76.44 106 GLY A N 1
ATOM 852 C CA . GLY A 1 106 ? 14.233 -2.892 -22.288 1.00 76.44 106 GLY A CA 1
ATOM 853 C C . GLY A 1 106 ? 13.295 -3.989 -22.807 1.00 76.44 106 GLY A C 1
AT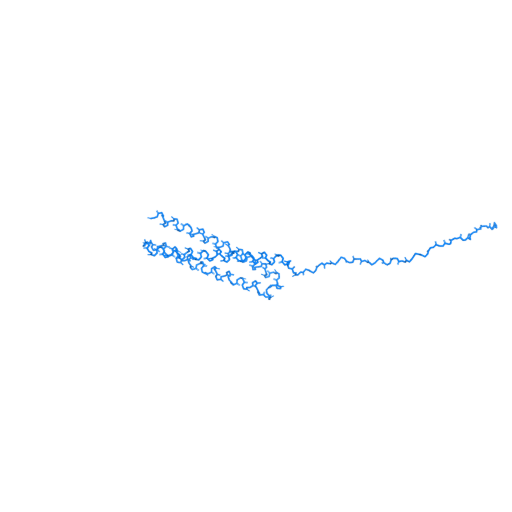OM 854 O O . GLY A 1 106 ? 13.298 -4.265 -24.006 1.00 76.44 106 GLY A O 1
ATOM 855 N N . ASP A 1 107 ? 12.489 -4.601 -21.935 1.00 85.88 107 ASP A N 1
ATOM 856 C CA . ASP A 1 107 ? 11.574 -5.693 -22.262 1.00 85.88 107 ASP A CA 1
ATOM 857 C C . ASP A 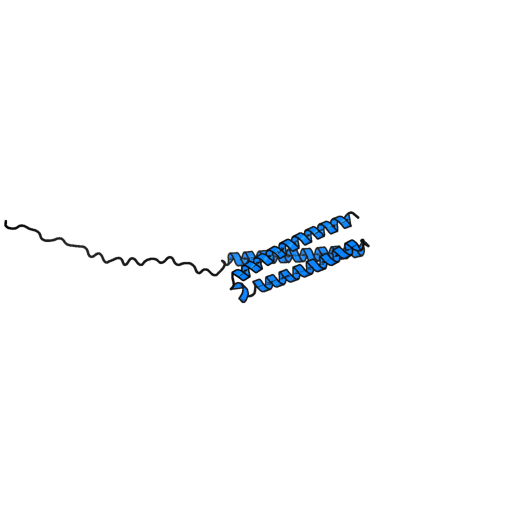1 107 ? 10.120 -5.200 -22.197 1.00 85.88 107 ASP A C 1
ATOM 859 O O . ASP A 1 107 ? 9.550 -4.925 -21.137 1.00 85.88 107 ASP A O 1
ATOM 863 N N . ARG A 1 108 ? 9.513 -5.068 -23.377 1.00 80.69 108 ARG A N 1
ATOM 864 C CA . ARG A 1 108 ? 8.174 -4.494 -23.540 1.00 80.69 108 ARG A CA 1
ATOM 865 C C . ARG A 1 108 ? 7.077 -5.365 -22.926 1.00 80.69 108 ARG A C 1
ATOM 867 O O . ARG A 1 108 ? 6.073 -4.818 -22.469 1.00 80.69 108 ARG A O 1
ATOM 874 N N . ASP A 1 109 ? 7.261 -6.683 -22.914 1.00 87.31 109 ASP A N 1
ATOM 875 C CA . ASP A 1 109 ? 6.285 -7.612 -22.346 1.00 87.31 109 ASP A CA 1
ATOM 876 C C . ASP A 1 109 ? 6.335 -7.561 -20.818 1.00 87.31 109 ASP A C 1
ATOM 878 O O . ASP A 1 109 ? 5.294 -7.424 -20.173 1.00 87.31 109 ASP A O 1
ATOM 882 N N . ARG A 1 110 ? 7.540 -7.518 -20.234 1.00 86.31 110 ARG A N 1
ATOM 883 C CA . ARG A 1 110 ? 7.696 -7.337 -18.781 1.00 86.31 110 ARG A CA 1
ATOM 884 C C . ARG A 1 110 ? 7.122 -6.016 -18.290 1.00 86.31 110 ARG A C 1
ATOM 886 O O . ARG A 1 110 ? 6.444 -5.999 -17.268 1.00 86.31 110 ARG A O 1
ATOM 893 N N . LEU A 1 111 ? 7.356 -4.921 -19.014 1.00 85.44 111 LEU A N 1
ATOM 894 C CA . LEU A 1 111 ? 6.764 -3.622 -18.679 1.00 85.44 111 LEU A CA 1
ATOM 895 C C . LEU A 1 111 ? 5.234 -3.680 -18.648 1.00 85.44 111 LEU A C 1
ATOM 897 O O . LEU A 1 111 ? 4.614 -3.095 -17.766 1.00 85.44 111 LEU A O 1
ATOM 901 N N . ARG A 1 112 ? 4.622 -4.415 -19.581 1.00 87.94 112 ARG A N 1
ATOM 902 C CA . ARG A 1 112 ? 3.167 -4.579 -19.630 1.00 87.94 112 ARG A CA 1
ATOM 903 C C . ARG A 1 112 ? 2.634 -5.398 -18.456 1.00 87.94 112 ARG A C 1
ATOM 905 O O . ARG A 1 112 ? 1.550 -5.106 -17.955 1.00 87.94 112 ARG A O 1
ATOM 912 N N . ASP A 1 113 ? 3.366 -6.420 -18.032 1.00 90.62 113 ASP A N 1
ATOM 913 C CA . ASP A 1 113 ? 2.986 -7.223 -16.870 1.00 90.62 113 ASP A CA 1
ATOM 914 C C . ASP A 1 113 ? 3.150 -6.450 -15.558 1.00 90.62 113 ASP A C 1
ATOM 916 O O . ASP A 1 113 ? 2.304 -6.577 -14.672 1.00 90.62 113 ASP A O 1
ATOM 920 N N . LEU A 1 114 ? 4.168 -5.590 -15.455 1.00 89.94 114 LEU A N 1
ATOM 921 C CA . LEU A 1 114 ? 4.297 -4.661 -14.333 1.00 89.94 114 LEU A CA 1
ATOM 922 C C . LEU A 1 114 ? 3.165 -3.626 -14.306 1.00 89.94 114 LEU A C 1
ATOM 924 O O . LEU A 1 114 ? 2.571 -3.442 -13.246 1.00 89.94 114 LEU A O 1
ATOM 928 N N . ASP A 1 115 ? 2.809 -3.036 -15.455 1.00 88.69 115 ASP A N 1
ATOM 929 C CA . ASP A 1 115 ? 1.672 -2.107 -15.567 1.00 88.69 115 ASP A CA 1
ATOM 930 C C . ASP A 1 115 ? 0.371 -2.793 -15.063 1.00 88.69 115 ASP A C 1
ATOM 932 O O . ASP A 1 115 ? -0.368 -2.235 -14.255 1.00 88.69 115 ASP A O 1
ATOM 936 N N . ARG A 1 116 ? 0.119 -4.057 -15.445 1.00 91.50 116 ARG A N 1
ATOM 937 C CA . ARG A 1 116 ? -1.049 -4.833 -14.965 1.00 91.50 116 ARG A CA 1
ATOM 938 C C . ARG A 1 116 ? -1.003 -5.139 -13.472 1.00 91.50 116 ARG A C 1
ATOM 940 O O . ARG A 1 116 ? -2.035 -5.115 -12.801 1.00 91.50 116 ARG A O 1
ATOM 947 N N . LEU A 1 117 ? 0.171 -5.500 -12.957 1.00 91.88 117 LEU A N 1
ATOM 948 C CA . LEU A 1 117 ? 0.348 -5.765 -11.534 1.00 91.88 117 LEU A CA 1
ATOM 949 C C . LEU A 1 117 ? 0.103 -4.490 -10.723 1.00 91.88 117 LEU A C 1
ATOM 951 O O . LEU A 1 117 ? -0.548 -4.547 -9.682 1.00 91.88 117 LEU A O 1
ATOM 955 N N . GLN A 1 118 ? 0.567 -3.345 -11.222 1.00 89.88 118 GLN A N 1
ATOM 956 C CA . GLN A 1 118 ? 0.301 -2.044 -10.629 1.00 89.88 118 GLN A CA 1
ATOM 957 C C . GLN A 1 118 ? -1.204 -1.746 -10.576 1.00 89.88 118 GLN A C 1
ATOM 959 O O . GLN A 1 118 ? -1.708 -1.422 -9.501 1.00 89.88 118 GLN A O 1
ATOM 964 N N . ASP A 1 119 ? -1.923 -1.918 -11.690 1.00 91.19 119 ASP A N 1
ATOM 965 C CA . ASP A 1 119 ? -3.379 -1.722 -11.740 1.00 91.19 119 ASP A CA 1
ATOM 966 C C . ASP A 1 119 ? -4.090 -2.612 -10.706 1.00 91.19 119 ASP A C 1
ATOM 968 O O . ASP A 1 119 ? -4.943 -2.154 -9.944 1.00 91.19 119 ASP A O 1
ATOM 972 N N . ARG A 1 120 ? -3.668 -3.877 -10.587 1.00 93.56 120 ARG A N 1
ATOM 973 C CA . ARG A 1 120 ? -4.240 -4.806 -9.606 1.00 93.56 120 ARG A CA 1
ATOM 974 C C . ARG A 1 120 ? -3.985 -4.376 -8.160 1.00 93.56 120 ARG A C 1
ATOM 976 O O . ARG A 1 120 ? -4.870 -4.525 -7.318 1.00 93.56 120 ARG A O 1
ATOM 983 N N . LEU A 1 121 ? -2.789 -3.875 -7.855 1.00 91.56 121 LEU A N 1
ATOM 984 C CA . LEU A 1 121 ? -2.461 -3.363 -6.521 1.00 91.56 121 LEU A CA 1
ATOM 985 C C . LEU A 1 121 ? -3.268 -2.106 -6.186 1.00 91.56 121 LEU A C 1
ATOM 987 O O . LEU A 1 121 ? -3.647 -1.922 -5.029 1.00 91.56 121 LEU A O 1
ATOM 991 N N . HIS A 1 122 ? -3.545 -1.266 -7.182 1.00 90.12 122 HIS A N 1
ATOM 992 C CA . HIS A 1 122 ? -4.401 -0.097 -7.024 1.00 90.12 122 HIS A CA 1
ATOM 993 C C . HIS A 1 122 ? -5.856 -0.489 -6.724 1.00 90.12 122 HIS A C 1
ATOM 995 O O . HIS A 1 122 ? -6.447 0.038 -5.780 1.00 90.12 122 HIS A O 1
ATOM 1001 N N . ASP A 1 123 ? -6.406 -1.474 -7.439 1.00 93.19 123 ASP A N 1
ATOM 1002 C CA . ASP A 1 123 ? -7.743 -2.008 -7.148 1.00 93.19 123 ASP A CA 1
ATOM 1003 C C . ASP A 1 123 ? -7.828 -2.558 -5.716 1.00 93.19 123 ASP A C 1
ATOM 1005 O O . ASP A 1 123 ? -8.733 -2.205 -4.962 1.00 93.19 123 ASP A O 1
ATOM 1009 N N . MET A 1 124 ? -6.840 -3.356 -5.293 1.00 92.62 124 MET A N 1
ATOM 1010 C CA . MET A 1 124 ? -6.799 -3.901 -3.929 1.00 92.62 124 MET A CA 1
ATOM 1011 C C . MET A 1 124 ? -6.709 -2.809 -2.859 1.00 92.62 124 MET A C 1
ATOM 1013 O O . MET A 1 124 ? -7.288 -2.947 -1.783 1.00 92.62 124 MET A O 1
ATOM 1017 N N . GLN A 1 125 ? -5.987 -1.724 -3.134 1.00 90.94 125 GLN A N 1
ATOM 1018 C CA . GLN A 1 125 ? -5.923 -0.575 -2.239 1.00 90.94 125 GLN A CA 1
ATOM 1019 C C . GLN A 1 125 ? -7.294 0.102 -2.104 1.00 90.94 125 GLN A C 1
ATOM 1021 O O . GLN A 1 125 ? -7.697 0.457 -0.997 1.00 90.94 125 GLN A O 1
ATOM 1026 N N . ARG A 1 126 ? -8.030 0.244 -3.210 1.00 91.25 126 ARG A N 1
ATOM 1027 C CA . ARG A 1 126 ? -9.384 0.807 -3.203 1.00 91.25 126 ARG A CA 1
ATOM 1028 C C . ARG A 1 126 ? -10.368 -0.077 -2.440 1.00 91.25 126 ARG A C 1
ATOM 1030 O O . ARG A 1 126 ? -11.157 0.439 -1.650 1.00 91.25 126 ARG A O 1
ATOM 1037 N N . ASP A 1 127 ? -10.296 -1.390 -2.634 1.00 92.50 127 ASP A N 1
ATOM 1038 C CA . ASP A 1 127 ? -11.110 -2.356 -1.890 1.00 92.50 127 ASP A CA 1
ATOM 1039 C C . ASP A 1 127 ? -10.808 -2.284 -0.383 1.00 92.50 127 ASP A C 1
ATOM 1041 O O . ASP A 1 127 ? -11.715 -2.321 0.452 1.00 92.50 127 ASP A O 1
ATOM 1045 N N . MET A 1 128 ? -9.532 -2.115 -0.024 1.00 91.25 128 MET A N 1
ATOM 1046 C CA . MET A 1 128 ? -9.092 -1.932 1.360 1.00 91.25 128 MET A CA 1
ATOM 1047 C C . MET A 1 128 ? -9.620 -0.642 1.991 1.00 91.25 128 MET A C 1
ATOM 1049 O O . MET A 1 128 ? -10.052 -0.668 3.145 1.00 91.25 128 MET A O 1
ATOM 1053 N N . ASP A 1 129 ? -9.628 0.464 1.246 1.00 89.56 129 ASP A N 1
ATOM 1054 C CA . ASP A 1 129 ? -10.242 1.723 1.680 1.00 89.56 129 ASP A CA 1
ATOM 1055 C C . ASP A 1 129 ? -11.747 1.550 1.936 1.00 89.56 129 ASP A C 1
ATOM 1057 O O . ASP A 1 129 ? -12.261 1.967 2.973 1.00 89.56 129 ASP A O 1
ATOM 1061 N N . GLN A 1 130 ? -12.462 0.863 1.042 1.00 91.31 130 GLN A N 1
ATOM 1062 C CA . GLN A 1 130 ? -13.894 0.604 1.218 1.00 91.31 130 GLN A CA 1
ATOM 1063 C C . GLN A 1 130 ? -14.180 -0.285 2.432 1.00 91.31 130 GLN A C 1
ATOM 1065 O O . GLN A 1 130 ? -15.105 -0.016 3.204 1.00 91.31 130 GLN A O 1
ATOM 1070 N N . ALA A 1 131 ? -13.381 -1.336 2.625 1.00 89.44 131 ALA A N 1
ATOM 1071 C CA . ALA A 1 131 ? -13.482 -2.194 3.798 1.00 89.44 131 ALA A CA 1
ATOM 1072 C C . ALA A 1 131 ? -13.214 -1.406 5.091 1.00 89.44 131 ALA A C 1
ATOM 1074 O O . ALA A 1 131 ? -13.867 -1.644 6.111 1.00 89.44 131 ALA A O 1
ATOM 1075 N N . HIS A 1 132 ? -12.284 -0.446 5.046 1.00 89.00 132 HIS A N 1
ATOM 1076 C CA . HIS A 1 132 ? -11.941 0.409 6.181 1.00 89.00 132 HIS A CA 1
ATOM 1077 C C . HIS A 1 132 ? -13.100 1.324 6.558 1.00 89.00 132 HIS A C 1
ATOM 1079 O O . HIS A 1 132 ? -13.507 1.353 7.722 1.00 89.00 132 HIS A O 1
ATOM 1085 N N . ASP A 1 133 ? -13.689 1.992 5.570 1.00 89.50 133 ASP A N 1
ATOM 1086 C CA . ASP A 1 133 ? -14.842 2.867 5.768 1.00 89.50 133 ASP A CA 1
ATOM 1087 C C . ASP A 1 133 ? -16.055 2.089 6.303 1.00 89.50 133 ASP A C 1
ATOM 1089 O O . ASP A 1 133 ? -16.768 2.555 7.204 1.00 89.50 133 ASP A O 1
ATOM 1093 N N . ALA A 1 134 ? -16.267 0.865 5.808 1.00 89.44 134 ALA A N 1
ATOM 1094 C CA . ALA A 1 134 ? -17.306 -0.029 6.306 1.00 89.44 134 ALA A CA 1
ATOM 1095 C C . ALA A 1 134 ? -17.060 -0.416 7.773 1.00 89.44 134 ALA A C 1
ATOM 1097 O O . ALA A 1 134 ? -17.972 -0.306 8.598 1.00 89.44 134 ALA A O 1
ATOM 1098 N N . LEU A 1 135 ? -15.829 -0.808 8.122 1.00 86.81 135 LEU A N 1
ATOM 1099 C CA . LEU A 1 135 ? -15.449 -1.135 9.496 1.00 86.81 135 LEU A CA 1
ATOM 1100 C C . LEU A 1 135 ? -15.673 0.056 10.432 1.00 86.81 135 LEU A C 1
ATOM 1102 O O . LEU A 1 135 ? -16.329 -0.081 11.466 1.00 86.81 135 LEU A O 1
ATOM 1106 N N . ARG A 1 136 ? -15.198 1.242 10.045 1.00 86.06 136 ARG A N 1
ATOM 1107 C CA . ARG A 1 136 ? -15.374 2.475 10.820 1.00 86.06 136 ARG A CA 1
ATOM 1108 C C . ARG A 1 136 ? -16.850 2.801 11.038 1.00 86.06 136 ARG A C 1
ATOM 1110 O O . ARG A 1 136 ? -17.238 3.171 12.143 1.00 86.06 136 ARG A O 1
ATOM 1117 N N . THR A 1 137 ? -17.677 2.619 10.012 1.00 88.50 137 THR A N 1
ATOM 1118 C CA . THR A 1 137 ? -19.126 2.833 10.096 1.00 88.50 137 THR A CA 1
ATOM 1119 C C . THR A 1 137 ? -19.796 1.850 11.053 1.00 88.50 137 THR A C 1
ATOM 1121 O O . THR A 1 137 ? -20.681 2.249 11.805 1.00 88.50 137 THR A O 1
ATOM 1124 N N . MET A 1 138 ? -19.393 0.576 11.046 1.00 85.56 138 MET A N 1
ATOM 1125 C CA . MET A 1 138 ? -19.942 -0.430 11.962 1.00 85.56 138 MET A CA 1
ATOM 1126 C C . MET A 1 138 ? -19.592 -0.118 13.417 1.00 85.56 138 MET A C 1
ATOM 1128 O O . MET A 1 138 ? -20.462 -0.180 14.283 1.00 85.56 138 MET A O 1
ATOM 1132 N N . ILE A 1 139 ? -18.345 0.273 13.682 1.00 82.38 139 ILE A N 1
ATOM 1133 C CA . ILE A 1 139 ? -17.909 0.560 15.051 1.00 82.38 139 ILE A CA 1
ATOM 1134 C C . ILE A 1 139 ? -18.487 1.890 15.545 1.00 82.38 139 ILE A C 1
ATOM 1136 O O . ILE A 1 139 ? -18.906 1.971 16.688 1.00 82.38 139 ILE A O 1
ATOM 1140 N N . GLY A 1 140 ? -18.560 2.923 14.699 1.00 74.06 140 GLY A N 1
ATOM 1141 C CA . GLY A 1 140 ? -19.124 4.227 15.076 1.00 74.06 140 GLY A CA 1
ATOM 1142 C C . GLY A 1 140 ? -20.646 4.240 15.271 1.00 74.06 140 GLY A C 1
ATOM 1143 O O . GLY A 1 140 ? -21.181 5.217 15.785 1.00 74.06 140 GLY A O 1
ATOM 1144 N N . LYS A 1 141 ? -21.345 3.180 14.845 1.00 60.91 141 LYS A N 1
ATOM 1145 C CA . LYS A 1 141 ? -22.783 2.960 15.084 1.00 60.91 141 LYS A CA 1
ATOM 1146 C C . LYS A 1 141 ? -23.069 2.058 16.294 1.00 60.91 141 LYS A C 1
ATOM 1148 O O . LYS A 1 141 ? -24.242 1.833 16.583 1.00 60.91 141 LYS A O 1
ATOM 1153 N N . SER A 1 142 ? -22.030 1.510 16.930 1.00 51.88 142 SER A N 1
ATOM 1154 C CA . SER A 1 142 ? -22.118 0.628 18.105 1.00 51.88 142 SER A CA 1
ATOM 1155 C C . SER A 1 142 ? -21.928 1.419 19.393 1.00 51.88 142 SER A C 1
ATOM 1157 O O . SER A 1 142 ? -22.558 1.030 20.398 1.00 51.88 142 SER A O 1
#

Sequence (142 aa):
MRLVTRLALAGLVLAPLTLAAQRPVTPPAGQPPAQEQAQRMQRLQEMQQQMEHLVQRVQETNRWMEQQRTQEQFRAVGRQMEQAATQLRTMQQQVERLHQDPTVSGDRDRLRDLDRLQDRLHDMQRDMDQAHDALRTMIGKS

Secondary structure (DSSP, 8-state):
----------------------------TT---HHHHHHHHHHHHHHHHHHHHHHHHHHHHHHHHHHTT--HHHHHHHHHHHHHHHHHHHHHHHHHHHHT-HHHHT-HHHHHHHHHHHHHHHHHHHHHHHHHHHHHHHHHT-

Radius of gyration: 34.42 Å; chains: 1; bounding box: 42×28×133 Å

pLDDT: mean 78.19, std 16.43, range [39.44, 93.75]

Foldseek 3Di:
DDDDDDDDDDDDDDDDPPPPPPDPPDDDPFDDPPVVVVVVVVVLVVLLVLLVVLLVLLVVVLVVCVVVVHDVVLNVVSVVLNVVSVVLNVVSVVLVVLCVDPVQSRPPVSVVVSVVVNVVSSVVSVVSVVVSVVSCVVRVVD